Protein AF-A0A353QVS7-F1 (afdb_monomer)

Mean predicted aligned error: 10.55 Å

Sequence (116 aa):
MKNKIKNKMSAMFQKESFWAWVFVLPAFLGTLIFIIVPIFASFGLSFVDWNLISKPKIVGLENYTGLFNDPVFYQVLWNTLYYALITAIFSIILPLILAVALNGKIKGSGFFKTAY

Structure (mmCIF, N/CA/C/O backbone):
data_AF-A0A353QVS7-F1
#
_entry.id   AF-A0A353QVS7-F1
#
loop_
_atom_site.group_PDB
_atom_site.id
_atom_site.type_symbol
_atom_site.label_atom_id
_atom_site.label_alt_id
_atom_site.label_comp_id
_atom_site.label_asym_id
_atom_site.label_entity_id
_atom_site.label_seq_id
_atom_site.pdbx_PDB_ins_code
_atom_site.Cartn_x
_atom_site.Cartn_y
_atom_site.Cartn_z
_atom_site.occupancy
_atom_site.B_iso_or_equiv
_atom_site.auth_seq_id
_atom_site.auth_comp_id
_atom_site.auth_asym_id
_atom_site.auth_atom_id
_atom_site.pdbx_PDB_model_num
ATOM 1 N N . MET A 1 1 ? -50.793 -26.393 -2.474 1.00 53.25 1 MET A N 1
ATOM 2 C CA . MET A 1 1 ? -50.497 -24.967 -2.165 1.00 53.25 1 MET A CA 1
ATOM 3 C C . MET A 1 1 ? -49.012 -24.661 -1.907 1.00 53.25 1 MET A C 1
ATOM 5 O O . MET A 1 1 ? -48.566 -23.614 -2.355 1.00 53.25 1 MET A O 1
ATOM 9 N N . LYS A 1 2 ? -48.211 -25.547 -1.286 1.00 50.41 2 LYS A N 1
ATOM 10 C CA . LYS A 1 2 ? -46.778 -25.300 -0.982 1.00 50.41 2 LYS A CA 1
ATOM 11 C C . LYS A 1 2 ? -45.869 -24.995 -2.199 1.00 50.41 2 LYS A C 1
ATOM 13 O O . LYS A 1 2 ? -44.980 -24.157 -2.087 1.00 50.41 2 LYS A O 1
ATOM 18 N N . ASN A 1 3 ? -46.124 -25.579 -3.377 1.00 51.59 3 ASN A N 1
ATOM 19 C CA . ASN A 1 3 ? -45.284 -25.363 -4.574 1.00 51.59 3 ASN A CA 1
ATOM 20 C C . ASN A 1 3 ? -45.403 -23.967 -5.211 1.00 51.59 3 ASN A C 1
ATOM 22 O O . ASN A 1 3 ? -44.419 -23.461 -5.743 1.00 51.59 3 ASN A O 1
ATOM 26 N N . LYS A 1 4 ? -46.564 -23.300 -5.124 1.00 53.53 4 LYS A N 1
ATOM 27 C CA . LYS A 1 4 ? -46.720 -21.928 -5.651 1.00 53.53 4 LYS A CA 1
ATOM 28 C C . LYS A 1 4 ? -45.957 -20.893 -4.811 1.00 53.53 4 LYS A C 1
ATOM 30 O O . LYS A 1 4 ? -45.511 -19.886 -5.349 1.00 53.53 4 LYS A O 1
ATOM 35 N N . ILE A 1 5 ? -45.780 -21.161 -3.515 1.00 59.31 5 ILE A N 1
ATOM 36 C CA . ILE A 1 5 ? -45.065 -20.279 -2.582 1.00 59.31 5 ILE A CA 1
ATOM 37 C C . ILE A 1 5 ? -43.550 -20.360 -2.822 1.00 59.31 5 ILE A C 1
ATOM 39 O O . ILE A 1 5 ? -42.911 -19.321 -2.949 1.00 59.31 5 ILE A O 1
ATOM 43 N N . LYS A 1 6 ? -42.991 -21.570 -3.002 1.00 55.81 6 LYS A N 1
ATOM 44 C CA . LYS A 1 6 ? -41.568 -21.761 -3.356 1.00 55.81 6 LYS A CA 1
ATOM 45 C C . LYS A 1 6 ? -41.180 -21.041 -4.656 1.00 55.81 6 LYS A C 1
ATOM 47 O O . LYS A 1 6 ? -40.146 -20.383 -4.701 1.00 55.81 6 LYS A O 1
ATOM 52 N N . ASN A 1 7 ? -42.034 -21.112 -5.681 1.00 58.19 7 ASN A N 1
ATOM 53 C CA . ASN A 1 7 ? -41.766 -20.482 -6.978 1.00 58.19 7 ASN A CA 1
ATOM 54 C C . ASN A 1 7 ? -41.847 -18.944 -6.933 1.00 58.19 7 ASN A C 1
ATOM 56 O O . ASN A 1 7 ? -41.032 -18.266 -7.550 1.00 58.19 7 ASN A O 1
ATOM 60 N N . LYS A 1 8 ? -42.786 -18.373 -6.161 1.00 57.19 8 LYS A N 1
ATOM 61 C CA . LYS A 1 8 ? -42.852 -16.915 -5.942 1.00 57.19 8 LYS A CA 1
ATOM 62 C C . LYS A 1 8 ? -41.653 -16.392 -5.150 1.00 57.19 8 LYS A C 1
ATOM 64 O O . LYS A 1 8 ? -41.159 -15.315 -5.457 1.00 57.19 8 LYS A O 1
ATOM 69 N N . MET A 1 9 ? -41.196 -17.152 -4.157 1.00 56.31 9 MET A N 1
ATOM 70 C CA . MET A 1 9 ? -40.054 -16.790 -3.317 1.00 56.31 9 MET A CA 1
ATOM 71 C C . MET A 1 9 ? -38.749 -16.794 -4.131 1.00 56.31 9 MET A C 1
ATOM 73 O O . MET A 1 9 ? -37.997 -15.830 -4.078 1.00 56.31 9 MET A O 1
ATOM 77 N N . SER A 1 10 ? -38.542 -17.798 -4.994 1.00 57.44 10 SER A N 1
ATOM 78 C CA . SER A 1 10 ? -37.415 -17.853 -5.943 1.00 57.44 10 SER A CA 1
ATOM 79 C C . SER A 1 10 ? -37.404 -16.692 -6.952 1.00 57.44 10 SER A C 1
ATOM 81 O O . SER A 1 10 ? -36.351 -16.107 -7.194 1.00 57.44 10 SER A O 1
ATOM 83 N N . ALA A 1 11 ? -38.563 -16.308 -7.497 1.00 59.31 11 ALA A N 1
ATOM 84 C CA . ALA A 1 11 ? -38.670 -15.168 -8.412 1.00 59.31 11 ALA A CA 1
ATOM 85 C C . ALA A 1 11 ? -38.460 -13.805 -7.716 1.00 59.31 11 ALA A C 1
ATOM 87 O O . ALA A 1 11 ? -38.030 -12.846 -8.355 1.00 59.31 11 ALA A O 1
ATOM 88 N N . MET A 1 12 ? -38.751 -13.712 -6.414 1.00 57.81 12 MET A N 1
ATOM 89 C CA . MET A 1 12 ? -38.488 -12.525 -5.592 1.00 57.81 12 MET A CA 1
ATOM 90 C C . MET A 1 12 ? -36.984 -12.375 -5.321 1.00 57.81 12 MET A C 1
ATOM 92 O O . MET A 1 12 ? -36.429 -11.320 -5.606 1.00 57.81 12 MET A O 1
ATOM 96 N N . PHE A 1 13 ? -36.302 -13.466 -4.949 1.00 59.72 13 PHE A N 1
ATOM 97 C CA . PHE A 1 13 ? -34.842 -13.499 -4.786 1.00 59.72 13 PHE A CA 1
ATOM 98 C C . PHE A 1 13 ? -34.073 -13.142 -6.071 1.00 59.72 13 PHE A C 1
ATOM 100 O O . PHE A 1 13 ? -33.052 -12.460 -6.014 1.00 59.72 13 PHE A O 1
ATOM 107 N N . GLN A 1 14 ? -34.562 -13.552 -7.249 1.00 62.06 14 GLN A N 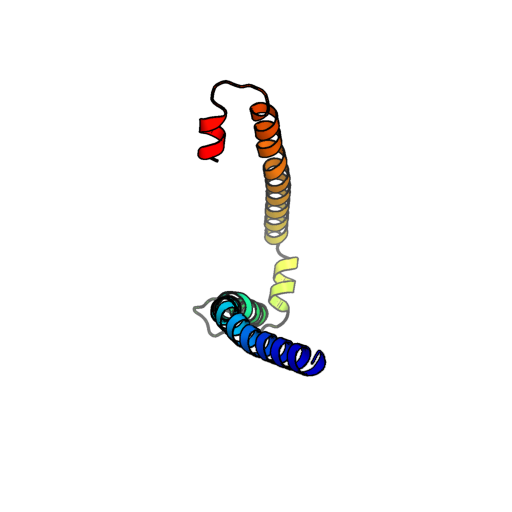1
ATOM 108 C CA . GLN A 1 14 ? -33.931 -13.184 -8.526 1.00 62.06 14 GLN A CA 1
ATOM 109 C C . GLN A 1 14 ? -34.080 -11.691 -8.860 1.00 62.06 14 GLN A C 1
ATOM 111 O O . GLN A 1 14 ? -33.156 -11.091 -9.407 1.00 62.06 14 GLN A O 1
ATOM 116 N N . LYS A 1 15 ? -35.211 -11.065 -8.504 1.00 62.41 15 LYS A N 1
ATOM 117 C CA . LYS A 1 15 ? -35.410 -9.616 -8.681 1.00 62.41 15 LYS A CA 1
ATOM 118 C C . LYS A 1 15 ? -34.624 -8.790 -7.664 1.00 62.41 15 LYS A C 1
ATOM 120 O O . LYS A 1 15 ? -34.116 -7.730 -8.015 1.00 62.41 15 LYS A O 1
ATOM 125 N N . GLU A 1 16 ? -34.493 -9.276 -6.434 1.00 71.12 16 GLU A N 1
ATOM 126 C CA . GLU A 1 16 ? -33.674 -8.639 -5.397 1.00 71.12 16 GLU A CA 1
ATOM 127 C C . GLU A 1 16 ? -32.179 -8.692 -5.734 1.00 71.12 16 GLU A C 1
ATOM 129 O O . GLU A 1 16 ? -31.467 -7.714 -5.514 1.00 71.12 16 GLU A O 1
ATOM 134 N N . SER A 1 17 ? -31.709 -9.779 -6.358 1.00 78.00 17 SER A N 1
ATOM 135 C CA . SER A 1 17 ? -30.314 -9.901 -6.797 1.00 78.00 17 SER A CA 1
ATOM 136 C C . SER A 1 17 ? -29.922 -8.839 -7.830 1.00 78.00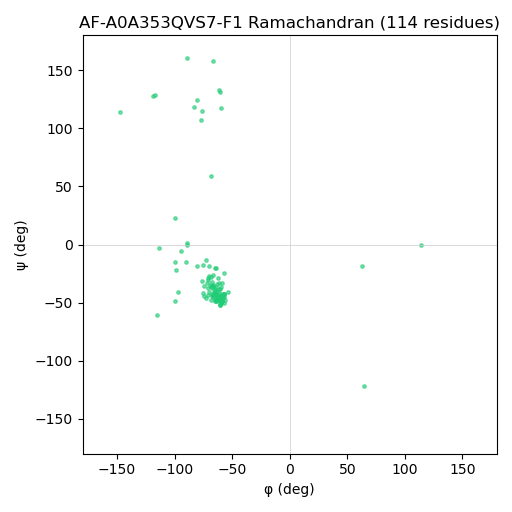 17 SER A C 1
ATOM 138 O O . SER A 1 17 ? -28.824 -8.295 -7.743 1.00 78.00 17 SER A O 1
ATOM 140 N N . PHE A 1 18 ? -30.814 -8.476 -8.761 1.00 86.19 18 PHE A N 1
ATOM 141 C CA . PHE A 1 18 ? -30.543 -7.405 -9.728 1.00 86.19 18 PHE A CA 1
ATOM 142 C C . PHE A 1 18 ? -30.301 -6.058 -9.036 1.00 86.19 18 PHE A C 1
ATOM 144 O O . PHE A 1 18 ? -29.301 -5.395 -9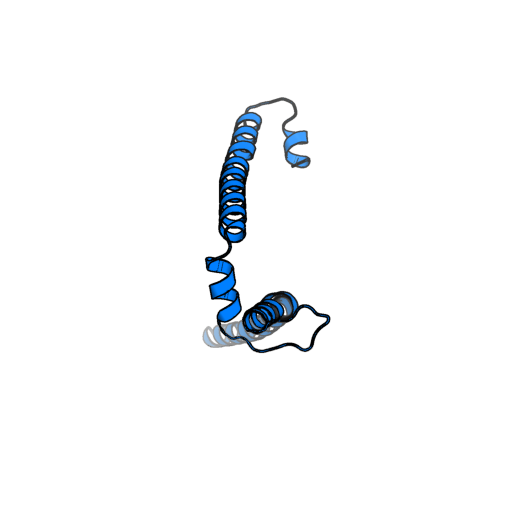.306 1.00 86.19 18 PHE A O 1
ATOM 151 N N . TRP A 1 19 ? -31.174 -5.674 -8.102 1.00 88.62 19 TRP A N 1
ATOM 152 C CA . TRP A 1 19 ? -31.017 -4.421 -7.361 1.00 88.62 19 TRP A CA 1
ATOM 153 C C . TRP A 1 19 ? -29.792 -4.436 -6.447 1.00 88.62 19 TRP A C 1
ATOM 155 O O . TRP A 1 19 ? -29.101 -3.424 -6.359 1.00 88.62 19 TRP A O 1
ATOM 165 N N . ALA A 1 20 ? -29.461 -5.580 -5.840 1.00 88.19 20 ALA A N 1
ATOM 166 C CA . ALA A 1 20 ? -28.221 -5.737 -5.084 1.00 88.19 20 ALA A CA 1
ATOM 167 C C . ALA A 1 20 ? -26.986 -5.440 -5.954 1.00 88.19 20 ALA A C 1
ATOM 169 O O . ALA A 1 20 ? -26.116 -4.675 -5.540 1.00 88.19 20 ALA A O 1
ATOM 170 N N . TRP A 1 21 ? -26.939 -5.957 -7.188 1.00 89.81 21 TRP A N 1
ATOM 171 C CA . TRP A 1 21 ? -25.863 -5.633 -8.127 1.00 89.81 21 TRP A CA 1
ATOM 172 C C . TRP A 1 21 ? -25.848 -4.156 -8.512 1.00 89.81 21 TRP A C 1
ATOM 174 O O . TRP A 1 21 ? -24.776 -3.566 -8.530 1.00 89.81 21 TRP A O 1
ATOM 184 N N . VAL A 1 22 ? -27.004 -3.533 -8.753 1.00 93.25 22 VAL A N 1
ATOM 185 C CA . VAL A 1 22 ? -27.086 -2.095 -9.066 1.00 93.25 22 VAL A CA 1
ATOM 186 C C . VAL A 1 22 ? -26.538 -1.230 -7.927 1.00 93.25 22 VAL A C 1
ATOM 188 O O . VAL A 1 22 ? -25.850 -0.253 -8.202 1.00 93.25 22 VAL A O 1
ATOM 191 N N . PHE A 1 23 ? -26.777 -1.587 -6.662 1.00 93.50 23 PHE A N 1
ATOM 192 C CA . PHE A 1 23 ? -26.210 -0.857 -5.520 1.00 93.50 23 PHE A CA 1
ATOM 193 C C . PHE A 1 23 ? -24.703 -1.084 -5.341 1.00 93.50 23 PHE A C 1
ATOM 195 O O . PHE A 1 23 ? -23.993 -0.169 -4.929 1.00 93.50 23 PHE A O 1
ATOM 202 N N . VAL A 1 24 ? -24.199 -2.277 -5.667 1.00 95.12 24 VAL A N 1
ATOM 203 C CA . VAL A 1 24 ? -22.761 -2.591 -5.601 1.00 95.12 24 VAL A CA 1
ATOM 204 C C . VAL A 1 24 ? -21.991 -1.969 -6.770 1.00 95.12 24 VAL A C 1
ATOM 206 O O . VAL A 1 24 ? -20.828 -1.598 -6.618 1.00 95.12 24 VAL A O 1
ATOM 209 N N . LEU A 1 25 ? -22.630 -1.827 -7.931 1.00 95.94 25 LEU A N 1
ATOM 210 C CA . LEU A 1 25 ? -21.990 -1.448 -9.188 1.00 95.94 25 LEU A CA 1
ATOM 211 C C . LEU A 1 25 ? -21.239 -0.102 -9.132 1.00 95.94 25 LEU A C 1
ATOM 213 O O . LEU A 1 25 ? -20.104 -0.079 -9.603 1.00 95.94 25 LEU A O 1
ATOM 217 N N . PRO A 1 26 ? -21.751 0.987 -8.521 1.00 95.00 26 PRO A N 1
ATOM 218 C CA . PRO A 1 26 ? -20.996 2.232 -8.376 1.00 95.00 26 PRO A CA 1
ATOM 219 C C . PRO A 1 26 ? -19.701 2.062 -7.577 1.00 95.00 26 PRO A C 1
ATOM 221 O O . PRO A 1 26 ? -18.650 2.542 -7.999 1.00 95.00 26 PRO A O 1
ATOM 224 N N . ALA A 1 27 ? -19.756 1.344 -6.451 1.00 95.81 27 ALA A N 1
ATOM 225 C CA . ALA A 1 27 ? -18.577 1.077 -5.633 1.00 95.81 27 ALA A CA 1
ATOM 226 C C . ALA A 1 27 ? -17.582 0.182 -6.384 1.00 95.81 27 ALA A C 1
ATOM 228 O O . ALA A 1 27 ? -16.391 0.477 -6.420 1.00 95.81 27 ALA A O 1
ATOM 229 N N . PHE A 1 28 ? -18.080 -0.862 -7.050 1.00 96.56 28 PHE A N 1
ATOM 230 C CA . PHE A 1 28 ? -17.266 -1.778 -7.842 1.00 96.56 28 PHE A CA 1
ATOM 231 C C . PHE A 1 28 ? -16.558 -1.072 -9.004 1.00 96.56 28 PHE A C 1
ATOM 233 O O . PHE A 1 28 ? -15.355 -1.244 -9.185 1.00 96.56 28 PHE A O 1
ATOM 240 N N . LEU A 1 29 ? -17.277 -0.243 -9.766 1.00 97.56 29 LEU A N 1
ATOM 241 C CA . LEU A 1 29 ? -16.687 0.559 -10.837 1.00 97.56 29 LEU A CA 1
ATOM 242 C C . LEU A 1 29 ? -15.670 1.559 -10.288 1.00 97.56 29 LEU A C 1
ATOM 244 O O . LEU A 1 29 ? -14.602 1.711 -10.876 1.00 97.56 29 LEU A O 1
ATOM 248 N N . GLY A 1 30 ? -15.961 2.190 -9.148 1.00 97.00 30 GLY A N 1
ATOM 249 C CA . GLY A 1 30 ? -15.014 3.061 -8.457 1.00 97.00 30 GLY A CA 1
ATOM 250 C C . GLY A 1 30 ? -13.716 2.330 -8.111 1.00 97.00 30 GLY A C 1
ATOM 251 O O . GLY A 1 30 ? -12.634 2.780 -8.480 1.00 97.00 30 GLY A O 1
ATOM 252 N N . THR A 1 31 ? -13.808 1.155 -7.485 1.00 97.62 31 THR A N 1
ATOM 253 C CA . THR A 1 31 ? -12.649 0.297 -7.206 1.00 97.62 31 THR A CA 1
ATOM 254 C C . THR A 1 31 ? -11.910 -0.084 -8.488 1.00 97.62 31 THR A C 1
ATOM 256 O O . THR A 1 31 ? -10.685 0.000 -8.541 1.00 97.62 31 THR A O 1
ATOM 259 N N . LEU A 1 32 ? -12.624 -0.465 -9.546 1.00 97.50 32 LEU A N 1
ATOM 260 C CA . LEU A 1 32 ? -11.993 -0.883 -10.792 1.00 97.50 32 LEU A CA 1
ATOM 261 C C . LEU A 1 32 ? -11.203 0.267 -11.438 1.00 97.50 32 LEU A C 1
ATOM 263 O O . LEU A 1 32 ? -10.037 0.096 -11.782 1.00 97.50 32 LEU A O 1
ATOM 267 N N . ILE A 1 33 ? -11.817 1.443 -11.561 1.00 97.62 33 ILE A N 1
ATOM 268 C CA . ILE A 1 33 ? -11.250 2.595 -12.272 1.00 97.62 33 ILE A CA 1
ATOM 269 C C . ILE A 1 33 ? -10.143 3.272 -11.462 1.00 97.62 33 ILE A C 1
ATOM 271 O O . ILE A 1 33 ? -9.127 3.653 -12.034 1.00 97.62 33 ILE A O 1
ATOM 275 N N . PHE A 1 34 ? -10.318 3.430 -10.149 1.00 97.00 34 PHE A N 1
ATOM 276 C CA . PHE A 1 34 ? -9.404 4.230 -9.327 1.00 97.00 34 PHE A CA 1
ATOM 277 C C . PHE A 1 34 ? -8.376 3.410 -8.549 1.00 97.00 34 PHE A C 1
ATOM 279 O O . PHE A 1 34 ? -7.399 3.978 -8.071 1.00 97.00 34 PHE A O 1
ATOM 286 N N . ILE A 1 35 ? -8.568 2.097 -8.416 1.00 96.44 35 ILE A N 1
ATOM 287 C CA . ILE A 1 35 ? -7.628 1.225 -7.701 1.00 96.44 35 ILE A CA 1
ATOM 288 C C . ILE A 1 35 ? -7.005 0.238 -8.683 1.00 96.44 35 ILE A C 1
ATOM 290 O O . ILE A 1 35 ? -5.797 0.259 -8.902 1.00 96.44 35 ILE A O 1
ATOM 294 N N . ILE A 1 36 ? -7.824 -0.596 -9.323 1.00 97.56 36 ILE A N 1
ATOM 295 C CA . ILE A 1 36 ? -7.323 -1.717 -10.125 1.00 97.56 36 ILE A CA 1
ATOM 296 C C . ILE A 1 36 ? -6.600 -1.239 -11.390 1.00 97.56 36 ILE A C 1
ATOM 298 O O . ILE A 1 36 ? -5.484 -1.682 -11.659 1.00 97.56 36 ILE A O 1
ATOM 302 N N . VAL A 1 37 ? -7.193 -0.314 -12.150 1.00 97.69 37 VAL A N 1
ATOM 303 C CA . VAL A 1 37 ? -6.576 0.216 -13.376 1.00 97.69 37 VAL A CA 1
ATOM 304 C C . VAL A 1 37 ? -5.216 0.884 -13.090 1.00 97.69 37 VAL A C 1
ATOM 306 O O . VAL A 1 37 ? -4.242 0.495 -13.739 1.00 97.69 37 VAL A O 1
ATOM 309 N N . PR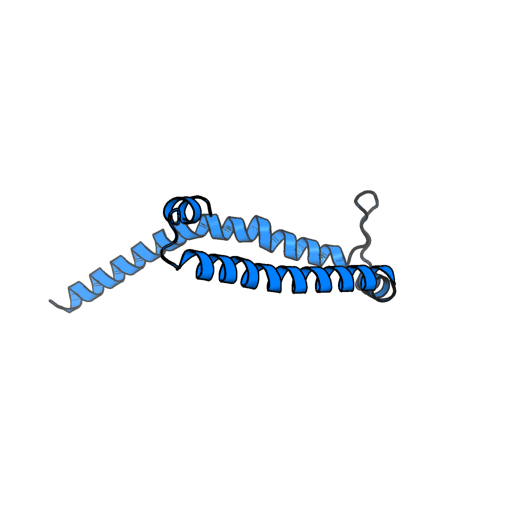O A 1 38 ? -5.074 1.803 -12.110 1.00 97.00 38 PRO A N 1
ATOM 310 C CA . PRO A 1 38 ? -3.778 2.391 -11.766 1.00 97.00 38 PRO A CA 1
ATOM 311 C C . PRO A 1 38 ? -2.737 1.384 -11.278 1.00 97.00 38 PRO A C 1
ATOM 313 O O . PRO A 1 38 ? -1.557 1.563 -11.577 1.00 97.00 38 PRO A O 1
ATOM 316 N N . ILE A 1 39 ? -3.137 0.318 -10.575 1.00 97.75 39 ILE A N 1
ATOM 317 C CA . ILE A 1 39 ? -2.215 -0.755 -10.165 1.00 97.75 39 ILE A CA 1
ATOM 318 C C . ILE A 1 39 ? -1.592 -1.417 -11.394 1.00 97.75 39 ILE A C 1
ATOM 320 O O . ILE A 1 39 ? -0.368 -1.506 -11.488 1.00 97.75 39 ILE A O 1
ATOM 324 N N . PHE A 1 40 ? -2.411 -1.838 -12.361 1.00 97.50 40 PHE A 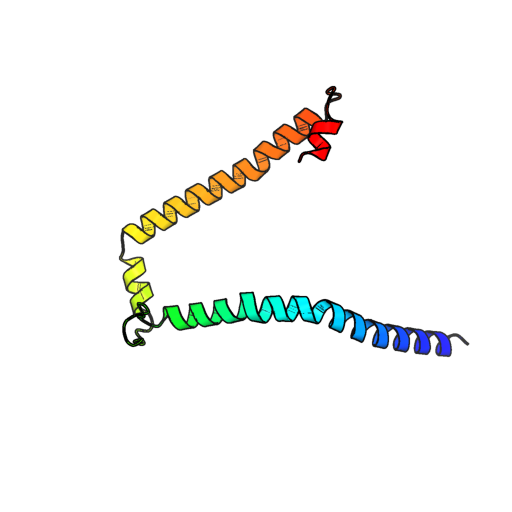N 1
ATOM 325 C CA . PHE A 1 40 ? -1.899 -2.481 -13.574 1.00 97.50 40 PHE A CA 1
ATOM 326 C C . PHE A 1 40 ? -1.117 -1.515 -14.463 1.00 97.50 40 PHE A C 1
ATOM 328 O O . PHE A 1 40 ? -0.099 -1.905 -15.029 1.00 97.50 40 PHE A O 1
ATOM 335 N N . ALA A 1 41 ? -1.544 -0.254 -14.552 1.00 95.12 41 ALA A N 1
ATOM 336 C CA . ALA A 1 41 ? -0.790 0.774 -15.259 1.00 95.12 41 ALA A CA 1
ATOM 337 C C . ALA A 1 41 ? 0.592 0.990 -14.622 1.00 95.12 41 ALA A C 1
ATOM 339 O O . ALA A 1 41 ? 1.593 0.986 -15.330 1.00 95.12 41 ALA A O 1
ATOM 340 N N . SER A 1 42 ? 0.664 1.101 -13.292 1.00 95.06 42 SER A N 1
ATOM 341 C CA . SER A 1 42 ? 1.930 1.267 -12.562 1.00 95.06 42 SER A CA 1
ATOM 342 C C . SER A 1 42 ? 2.831 0.042 -12.700 1.00 95.06 42 SER A C 1
ATOM 344 O O . SER A 1 42 ? 4.038 0.182 -12.866 1.00 95.06 42 SER A O 1
ATOM 346 N N . PHE A 1 43 ? 2.245 -1.158 -12.692 1.00 95.50 43 PHE A N 1
ATOM 347 C CA . PHE A 1 43 ? 2.972 -2.395 -12.962 1.00 95.50 43 PHE A CA 1
ATOM 348 C C . PHE A 1 43 ? 3.509 -2.439 -14.396 1.00 95.50 43 PHE A C 1
ATOM 350 O O . PHE A 1 43 ? 4.635 -2.851 -14.608 1.00 95.50 43 PHE A O 1
ATOM 357 N N . GLY A 1 44 ? 2.752 -1.982 -15.396 1.00 94.31 44 GLY A N 1
ATOM 358 C CA . GLY A 1 44 ? 3.267 -1.854 -16.762 1.00 94.31 44 GLY A CA 1
ATOM 359 C C . GLY A 1 44 ? 4.405 -0.833 -16.859 1.00 94.31 44 GLY A C 1
ATOM 360 O O . GLY A 1 44 ? 5.421 -1.093 -17.500 1.00 94.31 44 GLY A O 1
ATOM 361 N N . LEU A 1 45 ? 4.257 0.308 -16.179 1.00 93.56 45 LEU A N 1
ATOM 362 C CA . LEU A 1 45 ? 5.259 1.372 -16.138 1.00 93.56 45 LEU A CA 1
ATOM 363 C C . LEU A 1 45 ? 6.548 0.965 -15.422 1.00 93.56 45 LEU A C 1
ATOM 365 O O . LEU A 1 45 ? 7.594 1.503 -15.759 1.00 93.56 45 LEU A O 1
ATOM 369 N N . SER A 1 46 ? 6.529 0.006 -14.492 1.00 94.12 46 SER A N 1
ATOM 370 C CA . SER A 1 46 ? 7.758 -0.427 -13.812 1.00 94.12 46 SER A CA 1
ATOM 371 C C . SER A 1 46 ? 8.768 -1.098 -14.751 1.00 94.12 46 SER A C 1
ATOM 373 O O . SER A 1 46 ? 9.959 -1.118 -14.441 1.00 94.12 46 SER A O 1
ATOM 375 N N . PHE A 1 47 ? 8.327 -1.585 -15.918 1.00 95.19 47 PHE A N 1
ATOM 376 C CA . PHE A 1 47 ? 9.192 -2.124 -16.976 1.00 95.19 47 PHE A CA 1
ATOM 377 C C . PHE A 1 47 ? 9.676 -1.064 -17.977 1.00 95.19 47 PHE A C 1
ATOM 379 O O . PHE A 1 47 ? 10.349 -1.387 -18.963 1.00 95.19 47 PHE A O 1
ATOM 386 N N . VAL A 1 48 ? 9.299 0.197 -17.765 1.00 94.69 48 VAL A N 1
ATOM 387 C CA . VAL A 1 48 ? 9.579 1.315 -18.660 1.00 94.69 48 VAL A CA 1
ATOM 388 C C . VAL A 1 48 ? 10.419 2.345 -17.911 1.00 94.69 48 VAL A C 1
ATOM 390 O O . VAL A 1 48 ? 10.054 2.799 -16.832 1.00 94.69 48 VAL A O 1
ATOM 393 N N . ASP A 1 49 ? 11.546 2.740 -18.491 1.00 92.81 49 ASP A N 1
ATOM 394 C CA . ASP A 1 49 ? 12.273 3.927 -18.061 1.00 92.81 49 ASP A CA 1
ATOM 395 C C . ASP A 1 49 ? 11.538 5.157 -18.598 1.00 92.81 49 ASP A C 1
ATOM 397 O O . ASP A 1 49 ? 11.494 5.420 -19.810 1.00 92.81 49 ASP A O 1
ATOM 401 N N . TRP A 1 50 ? 10.868 5.866 -17.691 1.00 91.50 50 TRP A N 1
ATOM 402 C CA . TRP A 1 50 ? 10.084 7.038 -18.034 1.00 91.50 50 TRP A CA 1
ATOM 403 C C . TRP A 1 50 ? 10.092 8.082 -16.919 1.00 91.50 50 TRP A C 1
ATOM 405 O O . TRP A 1 50 ? 9.513 7.899 -15.853 1.00 91.50 50 TRP A O 1
ATOM 415 N N . ASN A 1 51 ? 10.699 9.233 -17.211 1.00 88.44 51 ASN A N 1
ATOM 416 C CA . ASN A 1 51 ? 10.791 10.383 -16.308 1.00 88.44 51 ASN A CA 1
ATOM 417 C C . ASN A 1 51 ? 9.755 11.483 -16.613 1.00 88.44 51 ASN A C 1
ATOM 419 O O . ASN A 1 51 ? 9.990 12.648 -16.299 1.00 88.44 51 ASN A O 1
ATOM 423 N N . LEU A 1 52 ? 8.646 11.133 -17.279 1.00 89.38 52 LEU A N 1
ATOM 424 C CA . LEU A 1 52 ? 7.560 12.016 -17.747 1.00 89.38 52 LEU A CA 1
ATOM 425 C C . LEU A 1 52 ? 7.955 13.087 -18.787 1.00 89.38 52 LEU A C 1
ATOM 427 O O . LEU A 1 52 ? 7.083 13.590 -19.490 1.00 89.38 52 LEU A O 1
ATOM 431 N N . ILE A 1 53 ? 9.241 13.417 -18.923 1.00 91.50 53 ILE A N 1
ATOM 432 C CA . ILE A 1 53 ? 9.757 14.432 -19.857 1.00 91.50 53 ILE A CA 1
ATOM 433 C C . ILE A 1 53 ? 10.268 13.775 -21.146 1.00 91.50 53 ILE A C 1
ATOM 435 O O . ILE A 1 53 ? 10.060 14.279 -22.249 1.00 91.50 53 ILE A O 1
ATOM 439 N N . SER A 1 54 ? 10.956 12.643 -21.013 1.00 88.69 54 SER A N 1
ATOM 440 C CA . SER A 1 54 ? 11.579 11.916 -22.121 1.00 88.69 54 SER A CA 1
ATOM 441 C C . SER A 1 54 ? 10.616 10.902 -22.733 1.00 88.69 54 SER A C 1
ATOM 443 O O . SER A 1 54 ? 9.638 10.488 -22.108 1.00 88.69 54 SER A O 1
ATOM 445 N N . LYS A 1 55 ? 10.905 10.465 -23.967 1.00 90.31 55 LYS A N 1
ATOM 446 C CA . LYS A 1 55 ? 10.154 9.364 -24.585 1.00 90.31 55 LYS A CA 1
ATOM 447 C C . LYS A 1 55 ? 10.308 8.095 -23.730 1.00 90.31 55 LYS A C 1
ATOM 449 O O . LYS A 1 55 ? 11.449 7.762 -23.406 1.00 90.31 55 LYS A O 1
ATOM 454 N N . PRO A 1 56 ? 9.209 7.393 -23.399 1.00 90.50 56 PRO A N 1
ATOM 455 C CA . PRO A 1 56 ? 9.262 6.168 -22.609 1.00 90.50 56 PRO A CA 1
ATOM 456 C C . PRO A 1 56 ? 10.084 5.098 -23.334 1.00 90.50 56 PRO A C 1
ATOM 458 O O . PRO A 1 56 ? 9.887 4.869 -24.532 1.00 90.50 56 PRO A O 1
ATOM 461 N N . LYS A 1 57 ? 10.996 4.440 -22.614 1.00 92.25 57 LYS A N 1
ATOM 462 C CA . LYS A 1 57 ? 11.813 3.337 -23.136 1.00 92.25 57 LYS A CA 1
ATOM 463 C C . LYS A 1 57 ? 11.497 2.058 -22.383 1.00 92.25 57 LYS A C 1
ATOM 465 O O . LYS A 1 57 ? 11.545 2.036 -21.163 1.00 92.25 57 LYS A O 1
ATOM 470 N N . ILE A 1 58 ? 11.194 0.981 -23.098 1.00 93.94 58 ILE A N 1
ATOM 471 C CA . ILE A 1 58 ? 10.976 -0.325 -22.469 1.00 93.94 58 ILE A CA 1
ATOM 472 C C . ILE A 1 58 ? 12.347 -0.896 -22.096 1.00 93.94 58 ILE A C 1
ATOM 474 O O . ILE A 1 58 ? 13.148 -1.179 -22.983 1.00 93.94 58 ILE A O 1
ATOM 478 N N . VAL A 1 59 ? 12.603 -1.049 -20.797 1.00 93.81 59 VAL A N 1
ATOM 479 C CA . VAL A 1 59 ? 13.871 -1.557 -20.234 1.00 93.81 59 VAL A CA 1
ATOM 480 C C . VAL A 1 59 ? 13.700 -2.915 -19.540 1.00 93.81 59 VAL A C 1
ATOM 482 O O . VAL A 1 59 ? 14.661 -3.535 -19.089 1.00 93.81 59 VAL A O 1
ATOM 485 N N . GLY A 1 60 ? 12.467 -3.427 -19.467 1.00 93.00 60 GLY A N 1
ATOM 486 C CA . GLY A 1 60 ? 12.185 -4.731 -18.879 1.00 93.00 60 GLY A CA 1
ATOM 487 C C . GLY A 1 60 ? 12.516 -4.747 -17.387 1.00 93.00 60 GLY A C 1
ATOM 488 O O . GLY A 1 60 ? 11.953 -3.976 -16.619 1.00 93.00 60 GLY A O 1
ATOM 489 N N . LEU A 1 61 ? 13.411 -5.641 -16.962 1.00 94.25 61 LEU A N 1
ATOM 490 C CA . LEU A 1 61 ? 13.753 -5.819 -15.545 1.00 94.25 61 LEU A CA 1
ATOM 491 C C . LEU A 1 61 ? 14.903 -4.928 -15.053 1.00 94.25 61 LEU A C 1
ATOM 493 O O . LEU A 1 61 ? 15.251 -4.991 -13.874 1.00 94.25 61 LEU A O 1
ATOM 497 N N . GLU A 1 62 ? 15.482 -4.095 -15.917 1.00 94.25 62 GLU A N 1
ATOM 498 C CA . GLU A 1 62 ? 16.657 -3.283 -15.582 1.00 94.25 62 GLU A CA 1
ATOM 499 C C . GLU A 1 62 ? 16.408 -2.371 -14.369 1.00 94.25 62 GLU A C 1
ATOM 501 O O . GLU A 1 62 ? 17.218 -2.354 -13.441 1.00 94.25 62 GLU A O 1
ATOM 506 N N . ASN A 1 63 ? 15.230 -1.739 -14.298 1.00 93.94 63 ASN A N 1
ATOM 507 C CA . ASN A 1 63 ? 14.796 -0.914 -13.163 1.00 93.94 63 ASN A CA 1
ATOM 508 C C . ASN A 1 63 ? 14.883 -1.656 -11.819 1.00 93.94 63 ASN A C 1
ATOM 510 O O . ASN A 1 63 ? 15.329 -1.095 -10.819 1.00 93.94 63 ASN A O 1
ATOM 514 N N . TYR A 1 64 ? 14.500 -2.935 -11.790 1.00 93.88 64 TYR A N 1
ATOM 515 C CA . TYR A 1 64 ? 14.569 -3.753 -10.580 1.00 93.88 64 TYR A CA 1
ATOM 516 C C . TYR A 1 64 ? 16.013 -4.090 -10.219 1.00 93.88 64 TYR A C 1
ATOM 518 O O . TYR A 1 64 ? 16.397 -3.985 -9.057 1.00 93.88 64 TYR A O 1
ATOM 526 N N . THR A 1 65 ? 16.835 -4.463 -11.205 1.00 93.62 65 THR A N 1
ATOM 527 C CA . THR A 1 65 ? 18.254 -4.754 -10.955 1.00 93.62 65 THR A CA 1
ATOM 528 C C . THR A 1 65 ? 19.020 -3.525 -10.469 1.00 93.62 65 THR A C 1
ATOM 530 O O . THR A 1 65 ? 19.854 -3.652 -9.578 1.00 93.62 65 THR A O 1
ATOM 533 N N . GLY A 1 66 ? 18.703 -2.332 -10.984 1.00 93.25 66 GLY A N 1
ATOM 534 C CA . GLY A 1 66 ? 19.251 -1.073 -10.484 1.00 93.25 66 GLY A CA 1
ATOM 535 C C . GLY A 1 66 ? 18.842 -0.818 -9.034 1.00 93.25 66 GLY A C 1
ATOM 536 O O . GLY A 1 66 ? 19.697 -0.551 -8.196 1.00 93.25 66 GLY A O 1
ATOM 537 N N . LEU A 1 67 ? 17.557 -1.005 -8.718 1.00 93.31 67 LEU A N 1
ATOM 538 C CA . LEU A 1 67 ? 17.017 -0.808 -7.372 1.00 93.31 67 LEU A CA 1
A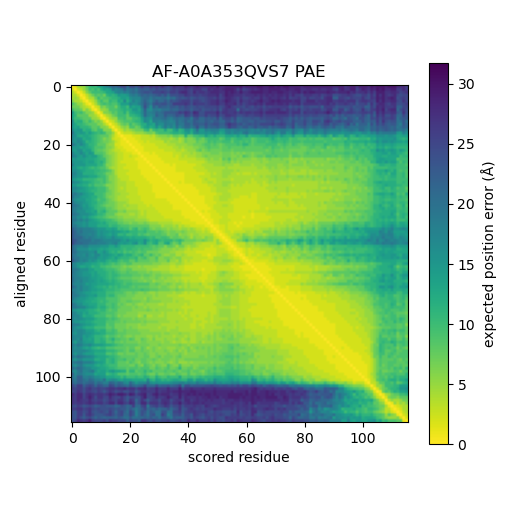TOM 539 C C . LEU A 1 67 ? 17.673 -1.720 -6.323 1.00 93.31 67 LEU A C 1
ATOM 541 O O . LEU A 1 67 ? 18.030 -1.259 -5.245 1.00 93.31 67 LEU A O 1
ATOM 545 N N . PHE A 1 68 ? 17.876 -3.005 -6.633 1.00 95.00 68 PHE A N 1
ATOM 546 C CA . PHE A 1 68 ? 18.506 -3.949 -5.699 1.00 95.00 68 PHE A CA 1
ATOM 547 C C . PHE A 1 68 ? 20.002 -3.699 -5.472 1.00 95.00 68 PHE A C 1
ATOM 549 O O . PHE A 1 68 ? 20.548 -4.188 -4.482 1.00 95.00 68 PHE A O 1
ATOM 556 N N . ASN A 1 69 ? 20.662 -2.955 -6.358 1.00 95.00 69 ASN A N 1
ATOM 557 C CA . ASN A 1 69 ? 22.056 -2.546 -6.194 1.00 95.00 69 ASN A CA 1
ATOM 558 C C . ASN A 1 69 ? 22.195 -1.154 -5.555 1.00 95.00 69 ASN A C 1
ATOM 560 O O . ASN A 1 69 ? 23.311 -0.734 -5.250 1.00 95.00 69 ASN A O 1
ATOM 564 N N . ASP A 1 70 ? 21.087 -0.441 -5.336 1.00 95.19 70 ASP A N 1
ATOM 565 C CA . ASP A 1 70 ? 21.092 0.887 -4.735 1.00 95.19 70 ASP A CA 1
ATOM 566 C C . ASP A 1 70 ? 21.147 0.791 -3.193 1.00 95.19 70 ASP A C 1
ATOM 568 O O . ASP A 1 70 ? 20.223 0.259 -2.569 1.00 95.19 70 ASP A O 1
ATOM 572 N N . PRO A 1 71 ? 22.191 1.317 -2.523 1.00 94.00 71 PRO A N 1
ATOM 573 C CA . PRO A 1 71 ? 22.245 1.337 -1.061 1.00 94.00 71 PRO A CA 1
ATOM 574 C C . PRO A 1 71 ? 21.109 2.158 -0.425 1.00 94.00 71 PRO A C 1
ATOM 576 O O . PRO A 1 71 ? 20.675 1.844 0.688 1.00 94.00 71 PRO A O 1
ATOM 579 N N . VAL A 1 72 ? 20.589 3.178 -1.118 1.00 96.88 72 VAL A N 1
ATOM 580 C CA . VAL A 1 72 ? 19.481 4.012 -0.629 1.00 96.88 72 VAL A CA 1
ATOM 581 C C . VAL A 1 72 ? 18.191 3.200 -0.540 1.00 96.88 72 VAL A C 1
ATOM 583 O O . VAL A 1 72 ? 17.418 3.384 0.403 1.00 96.88 72 VAL A O 1
ATOM 586 N N . PHE A 1 73 ? 17.976 2.249 -1.454 1.00 95.88 73 PHE A N 1
ATOM 587 C CA . PHE A 1 73 ? 16.805 1.373 -1.429 1.00 95.88 73 PHE A CA 1
ATOM 588 C C . PHE A 1 73 ? 16.694 0.614 -0.102 1.00 95.88 73 PHE A C 1
ATOM 590 O O . PHE A 1 73 ? 15.639 0.634 0.533 1.00 95.88 73 PHE A O 1
ATOM 597 N N . TYR A 1 74 ? 17.789 0.012 0.372 1.00 96.94 74 TYR A N 1
ATOM 598 C CA . TYR A 1 74 ? 17.792 -0.732 1.636 1.00 96.94 74 TYR A CA 1
ATOM 599 C C . TYR A 1 74 ? 17.594 0.170 2.852 1.00 96.94 74 TYR A C 1
ATOM 601 O O . TYR A 1 74 ? 16.905 -0.217 3.797 1.00 96.94 74 TYR A O 1
ATOM 609 N N . GLN A 1 75 ? 18.146 1.386 2.825 1.00 97.12 75 GLN A N 1
ATOM 610 C CA . GLN A 1 75 ? 17.920 2.365 3.884 1.00 97.12 75 GLN A CA 1
ATOM 611 C C . GLN A 1 75 ? 16.439 2.758 3.967 1.00 97.12 75 GLN A C 1
ATOM 613 O O . GLN A 1 75 ? 15.852 2.748 5.049 1.00 97.12 75 GLN A O 1
ATOM 618 N N . VAL A 1 76 ? 15.812 3.068 2.829 1.00 97.31 76 VAL A N 1
ATOM 619 C CA . VAL A 1 76 ? 14.386 3.420 2.766 1.00 97.31 76 VAL A CA 1
ATOM 620 C C . VAL A 1 76 ? 13.511 2.234 3.171 1.00 97.31 76 VAL A C 1
ATOM 622 O O . VAL A 1 76 ? 12.558 2.410 3.935 1.00 97.31 76 VAL A O 1
ATOM 625 N N . LEU A 1 77 ? 13.851 1.025 2.722 1.00 97.31 77 LEU A N 1
ATOM 626 C CA . LEU A 1 77 ? 13.147 -0.201 3.087 1.00 97.31 77 LEU A CA 1
ATOM 627 C C . LEU A 1 77 ? 13.188 -0.431 4.602 1.00 97.31 77 LEU A C 1
ATOM 629 O O . LEU A 1 77 ? 12.142 -0.640 5.217 1.00 97.31 77 LEU A O 1
ATOM 633 N N . TRP A 1 78 ? 14.369 -0.334 5.218 1.00 97.94 78 TRP A N 1
ATOM 634 C CA . TRP A 1 78 ? 14.522 -0.500 6.662 1.00 97.94 78 TRP A CA 1
ATOM 635 C C . TRP A 1 78 ? 13.768 0.571 7.447 1.00 97.94 78 TRP A C 1
ATOM 637 O O . TRP A 1 78 ? 13.030 0.243 8.373 1.00 97.94 78 TRP A O 1
ATOM 647 N N . ASN A 1 79 ? 13.878 1.838 7.041 1.00 97.94 79 ASN A N 1
ATOM 648 C CA . ASN A 1 79 ? 13.151 2.935 7.675 1.00 97.94 79 ASN A CA 1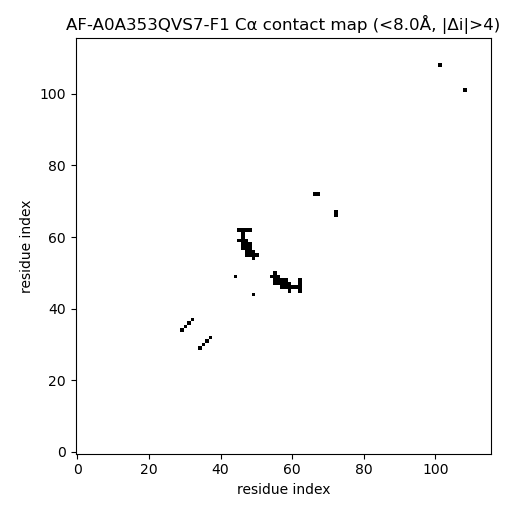
ATOM 649 C C . ASN A 1 79 ? 11.634 2.719 7.615 1.00 97.94 79 ASN A C 1
ATOM 651 O O . ASN A 1 79 ? 10.939 2.932 8.607 1.00 97.94 79 ASN A O 1
ATOM 655 N N . THR A 1 80 ? 11.125 2.259 6.470 1.00 97.56 80 THR A N 1
ATOM 656 C CA . THR A 1 80 ? 9.696 1.987 6.273 1.00 97.56 80 THR A CA 1
ATOM 657 C C . THR A 1 80 ? 9.230 0.819 7.136 1.00 97.56 80 THR A C 1
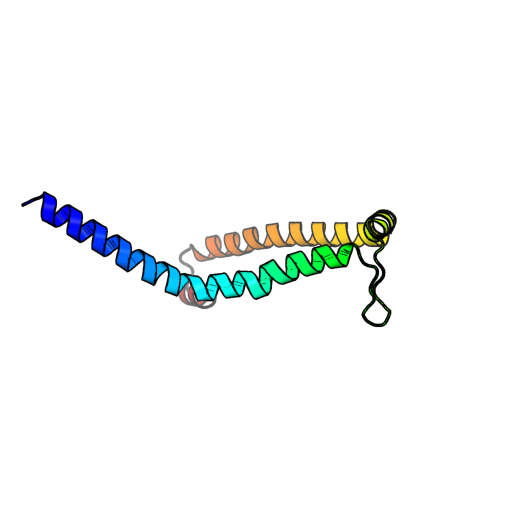ATOM 659 O O . THR A 1 80 ? 8.203 0.928 7.800 1.00 97.56 80 THR A O 1
ATOM 662 N N . LEU A 1 81 ? 9.988 -0.281 7.179 1.00 98.12 81 LEU A N 1
ATOM 663 C CA . LEU A 1 81 ? 9.663 -1.443 8.011 1.00 98.12 81 LEU A CA 1
ATOM 664 C C . LEU A 1 81 ? 9.712 -1.105 9.503 1.00 98.12 81 LEU A C 1
ATOM 666 O O . LEU A 1 81 ? 8.793 -1.449 10.243 1.00 98.12 81 LEU A O 1
ATOM 670 N N . TYR A 1 82 ? 10.750 -0.390 9.935 1.00 98.12 82 TYR A N 1
ATOM 671 C CA . TYR A 1 82 ? 10.897 0.080 11.308 1.00 98.12 82 TYR A CA 1
ATOM 672 C C . TYR A 1 82 ? 9.724 0.981 11.715 1.00 98.12 82 TYR A C 1
ATOM 674 O O . TYR A 1 82 ? 9.084 0.745 12.742 1.00 98.12 82 TYR A O 1
ATOM 682 N N . TYR A 1 83 ? 9.383 1.960 10.872 1.00 98.00 83 TYR A N 1
ATOM 683 C CA . TYR A 1 83 ? 8.231 2.833 11.085 1.00 98.00 83 TYR A CA 1
ATOM 684 C C . TYR A 1 83 ? 6.911 2.054 11.129 1.00 98.00 83 TYR A C 1
ATOM 686 O O . TYR A 1 83 ? 6.103 2.282 12.030 1.00 98.00 83 TYR A O 1
ATOM 694 N N . ALA A 1 84 ? 6.688 1.127 10.194 1.00 97.81 84 ALA A N 1
ATOM 695 C CA . ALA A 1 84 ? 5.460 0.343 10.114 1.00 97.81 84 ALA A CA 1
ATOM 696 C C . ALA A 1 84 ? 5.270 -0.540 11.353 1.00 97.81 84 ALA A C 1
ATOM 698 O O . ALA A 1 84 ? 4.180 -0.563 11.920 1.00 97.81 84 ALA A O 1
ATOM 699 N N . LEU A 1 85 ? 6.326 -1.218 11.813 1.00 97.88 85 LEU A N 1
ATOM 700 C CA . LEU A 1 85 ? 6.277 -2.073 13.000 1.00 97.88 85 LEU A CA 1
ATOM 701 C C . LEU A 1 85 ? 5.982 -1.273 14.267 1.00 97.88 85 LEU A C 1
ATOM 703 O O . LEU A 1 85 ? 5.085 -1.634 15.026 1.00 97.88 85 LEU A O 1
ATOM 707 N N . ILE A 1 86 ? 6.700 -0.169 14.479 1.00 97.94 86 ILE A N 1
ATOM 708 C CA . ILE A 1 86 ? 6.482 0.702 15.637 1.00 97.94 86 ILE A CA 1
ATOM 709 C C . ILE A 1 86 ? 5.061 1.249 15.607 1.00 97.94 86 ILE A C 1
ATOM 711 O O . ILE A 1 86 ? 4.312 1.074 16.566 1.00 97.94 86 ILE A O 1
ATOM 715 N N . THR A 1 87 ? 4.656 1.844 14.487 1.00 97.25 87 THR A N 1
ATOM 716 C CA . THR A 1 87 ? 3.315 2.414 14.337 1.00 97.25 87 THR A CA 1
ATOM 717 C C . THR A 1 87 ? 2.234 1.363 14.582 1.00 97.25 87 THR A C 1
ATOM 719 O O . THR A 1 87 ? 1.312 1.623 15.350 1.00 97.25 87 THR A O 1
ATOM 722 N N . ALA A 1 88 ? 2.363 0.158 14.017 1.00 97.12 88 ALA A N 1
ATOM 723 C CA . ALA A 1 88 ? 1.403 -0.925 14.219 1.00 97.12 88 ALA A CA 1
ATOM 724 C C . ALA A 1 88 ? 1.289 -1.325 15.700 1.00 97.12 88 ALA A C 1
ATOM 726 O O . ALA A 1 88 ? 0.182 -1.400 16.231 1.00 97.12 88 ALA A O 1
ATOM 727 N N . ILE A 1 89 ? 2.417 -1.499 16.394 1.00 97.19 89 ILE A N 1
ATOM 728 C CA . ILE A 1 89 ? 2.442 -1.839 17.824 1.00 97.19 89 ILE A CA 1
ATOM 729 C C . ILE A 1 89 ? 1.761 -0.743 18.656 1.00 97.19 89 ILE A C 1
ATOM 731 O O . ILE A 1 89 ? 0.843 -1.025 19.431 1.00 97.19 89 ILE A O 1
ATOM 735 N N . PHE A 1 90 ? 2.158 0.519 18.478 1.00 96.81 90 PHE A N 1
ATOM 736 C CA . PHE A 1 90 ? 1.599 1.635 19.245 1.00 96.81 90 PHE A CA 1
ATOM 737 C C . PHE A 1 90 ? 0.127 1.905 18.914 1.00 96.81 90 PHE A C 1
ATOM 739 O O . PHE A 1 90 ? -0.631 2.266 19.815 1.00 96.81 90 PHE A O 1
ATOM 746 N N . SER A 1 91 ? -0.302 1.664 17.670 1.00 95.50 91 SER A N 1
ATOM 747 C CA . SER A 1 91 ? -1.702 1.813 17.247 1.00 95.50 91 SER A CA 1
ATOM 748 C C . SER A 1 91 ? -2.658 0.841 17.942 1.00 95.50 91 SER A C 1
ATOM 750 O O . SER A 1 91 ? -3.851 1.109 18.001 1.00 95.50 91 SER A O 1
ATOM 752 N N . ILE A 1 92 ? -2.146 -0.259 18.502 1.00 95.69 92 ILE A N 1
ATOM 753 C CA . ILE A 1 92 ? -2.936 -1.226 19.272 1.00 95.69 92 ILE A CA 1
ATOM 754 C C . ILE A 1 92 ? -2.763 -0.973 20.771 1.00 95.69 92 ILE A C 1
ATOM 756 O O . ILE A 1 92 ? -3.746 -0.896 21.509 1.00 95.69 92 ILE A O 1
ATOM 760 N N . ILE A 1 93 ? -1.516 -0.822 21.230 1.00 96.75 93 ILE A N 1
ATOM 761 C CA . ILE A 1 93 ? -1.206 -0.705 22.658 1.00 96.75 93 ILE A CA 1
ATOM 762 C C . ILE A 1 93 ? -1.805 0.570 23.256 1.00 96.75 93 ILE A C 1
ATOM 764 O O . ILE A 1 93 ? -2.436 0.499 24.310 1.00 96.75 93 ILE A O 1
ATOM 768 N N . LEU A 1 94 ? -1.637 1.730 22.608 1.00 94.00 94 LEU A N 1
ATOM 769 C CA . LEU A 1 94 ? -2.093 2.998 23.185 1.00 94.00 94 LEU A CA 1
ATOM 770 C C . LEU A 1 94 ? -3.622 3.057 23.322 1.00 94.00 94 LEU A C 1
ATOM 772 O O . LEU A 1 94 ? -4.084 3.344 24.431 1.00 94.00 94 LEU A O 1
ATOM 776 N N . PRO A 1 95 ? -4.429 2.729 22.289 1.00 92.56 95 PRO A N 1
ATOM 777 C CA . PRO A 1 95 ? -5.880 2.709 22.448 1.00 92.56 95 PRO A CA 1
ATOM 778 C C . PRO A 1 95 ? -6.351 1.672 23.464 1.00 92.56 95 PRO A C 1
ATOM 780 O O . PRO A 1 95 ? -7.304 1.937 24.188 1.00 92.56 95 PRO A O 1
ATOM 783 N N . LEU A 1 96 ? -5.677 0.521 23.579 1.00 92.69 96 LEU A N 1
ATOM 784 C CA . LEU A 1 96 ? -6.037 -0.498 24.564 1.00 92.69 96 LEU A CA 1
ATOM 785 C C . LEU A 1 96 ? -5.783 -0.025 26.002 1.00 92.69 96 LEU A C 1
ATOM 787 O O . LEU A 1 96 ? -6.647 -0.198 26.861 1.00 92.69 96 LEU A O 1
ATOM 791 N N . ILE A 1 97 ? -4.635 0.609 26.265 1.00 91.62 97 ILE A N 1
ATOM 792 C CA . ILE A 1 97 ? -4.338 1.214 27.573 1.00 91.62 97 ILE A CA 1
ATOM 793 C C . ILE A 1 97 ? -5.395 2.268 27.915 1.00 91.62 97 ILE A C 1
ATOM 795 O O . ILE A 1 97 ? -5.938 2.257 29.021 1.00 91.62 97 ILE A O 1
ATOM 799 N N . LEU A 1 98 ? -5.726 3.148 26.964 1.00 88.69 98 LEU A N 1
ATOM 800 C CA . LEU A 1 98 ? -6.762 4.165 27.146 1.00 88.69 98 LEU A CA 1
ATOM 801 C C . LEU A 1 98 ? -8.139 3.538 27.397 1.00 88.69 98 LEU A C 1
ATOM 803 O O . LEU A 1 98 ? -8.846 3.963 28.309 1.00 88.69 98 LEU A O 1
ATOM 807 N N . ALA A 1 99 ? -8.507 2.501 26.645 1.00 87.88 99 ALA A N 1
ATOM 808 C CA . ALA A 1 99 ? -9.770 1.792 26.808 1.00 87.88 99 ALA A CA 1
ATOM 809 C C . ALA A 1 99 ? -9.886 1.154 28.200 1.00 87.88 99 ALA A C 1
ATOM 811 O O . ALA A 1 99 ? -10.915 1.308 28.856 1.00 87.88 99 ALA A O 1
ATOM 812 N N . VAL A 1 100 ? -8.829 0.491 28.685 1.00 88.50 100 VAL A N 1
ATOM 813 C CA . VAL A 1 100 ? -8.795 -0.104 30.032 1.00 88.50 100 VAL A CA 1
ATOM 814 C C . VAL A 1 100 ? -8.856 0.973 31.114 1.00 88.50 100 VAL A C 1
ATOM 816 O O . VAL A 1 100 ? -9.620 0.822 32.068 1.00 88.50 100 VAL A O 1
ATOM 819 N N . ALA A 1 101 ? -8.120 2.078 30.957 1.00 85.00 101 ALA A N 1
ATOM 820 C CA . ALA A 1 101 ? -8.183 3.202 31.886 1.00 85.00 101 ALA A CA 1
ATOM 821 C C . ALA A 1 101 ? -9.615 3.759 31.978 1.00 85.00 101 ALA A C 1
ATOM 823 O O . ALA A 1 101 ? -10.167 3.877 33.069 1.00 85.00 101 ALA A O 1
ATOM 824 N N . LEU A 1 102 ? -10.268 4.009 30.839 1.00 81.38 102 LEU A N 1
ATOM 825 C CA . LEU A 1 102 ? -11.635 4.541 30.768 1.00 81.38 102 LEU A CA 1
ATOM 826 C C . LEU A 1 102 ? -12.731 3.535 31.161 1.00 81.38 102 LEU A C 1
ATOM 828 O O . LEU A 1 102 ? -13.878 3.942 31.364 1.00 81.38 102 LEU A O 1
ATOM 832 N N . ASN A 1 103 ? -12.409 2.243 31.266 1.00 80.06 103 ASN A N 1
ATOM 833 C CA . ASN A 1 103 ? -13.341 1.203 31.707 1.00 80.06 103 ASN A CA 1
ATOM 834 C C . ASN A 1 103 ? -13.586 1.231 33.231 1.00 80.06 103 ASN A C 1
ATOM 836 O O . ASN A 1 103 ? -14.588 0.701 33.713 1.00 80.06 103 ASN A O 1
ATOM 840 N N . GLY A 1 104 ? -12.712 1.884 34.006 1.00 66.56 104 GLY A N 1
ATOM 841 C CA . GLY A 1 104 ? -13.000 2.225 35.400 1.00 66.56 104 GLY A CA 1
ATOM 842 C C . GLY A 1 104 ? -14.135 3.253 35.498 1.00 66.56 104 GLY A C 1
ATOM 843 O O . GLY A 1 104 ? -14.395 3.993 34.552 1.00 66.56 104 GLY A O 1
ATOM 844 N N . LYS A 1 105 ? -14.820 3.352 36.649 1.00 58.94 105 LYS A N 1
ATOM 845 C CA . LYS A 1 105 ? -15.824 4.407 36.926 1.00 58.94 105 LYS A CA 1
ATOM 846 C C . LYS A 1 105 ? -15.167 5.794 37.054 1.00 58.94 105 LYS A C 1
ATOM 848 O O . LYS A 1 105 ? -15.255 6.443 38.093 1.00 58.94 105 LYS A O 1
ATOM 853 N N . ILE A 1 106 ? -14.480 6.249 36.013 1.00 63.56 106 ILE A N 1
ATOM 854 C CA . ILE A 1 106 ? -13.845 7.558 35.956 1.00 63.56 106 ILE A CA 1
ATOM 855 C C . ILE A 1 106 ? -14.926 8.588 35.614 1.00 63.56 106 ILE A C 1
ATOM 857 O O . ILE A 1 106 ? -15.638 8.466 34.612 1.00 63.56 106 ILE A O 1
ATOM 861 N N . LYS A 1 107 ? -15.071 9.610 36.465 1.00 52.25 107 LYS A N 1
ATOM 862 C CA . LYS A 1 107 ? -15.920 10.777 36.186 1.00 52.25 107 LYS A CA 1
ATOM 863 C C . LYS A 1 107 ? -15.398 11.461 34.915 1.00 52.25 107 LYS A C 1
ATOM 865 O O . LYS A 1 107 ? -14.263 11.916 34.902 1.00 52.25 107 LYS A O 1
ATOM 870 N N . GLY A 1 108 ? -16.215 11.506 33.858 1.00 63.06 108 GLY A N 1
ATOM 871 C CA . GLY A 1 108 ? -15.846 12.075 32.549 1.00 63.06 108 GLY A CA 1
ATOM 872 C C . GLY A 1 108 ? -15.778 11.074 31.387 1.00 63.06 108 GLY A C 1
ATOM 873 O O . GLY A 1 108 ? -15.546 11.489 30.254 1.00 63.06 108 GLY A O 1
ATOM 874 N N . SER A 1 109 ? -16.045 9.782 31.623 1.00 58.53 109 SER A N 1
ATOM 875 C CA . SER A 1 109 ? -16.026 8.736 30.581 1.00 58.53 109 SER A CA 1
ATOM 876 C C . SER A 1 109 ? -16.959 9.000 29.390 1.00 58.53 109 SER A C 1
ATOM 878 O O . SER A 1 109 ? -16.687 8.525 28.294 1.00 58.53 109 SER A O 1
ATOM 880 N N . GLY A 1 110 ? -18.026 9.786 29.575 1.00 63.03 110 GLY A N 1
ATOM 881 C CA . GLY A 1 110 ? -18.913 10.207 28.488 1.00 63.03 110 GLY A CA 1
ATOM 882 C C . GLY A 1 110 ? -18.227 11.120 27.469 1.00 63.03 110 GLY A C 1
ATOM 883 O O . GLY A 1 110 ? -18.389 10.905 26.282 1.00 63.03 110 GLY A O 1
ATOM 884 N N . PHE A 1 111 ? -17.411 12.088 27.898 1.00 66.19 111 PHE A N 1
ATOM 885 C CA . PHE A 1 111 ? -16.744 13.018 26.975 1.00 66.19 111 PHE A CA 1
ATOM 886 C C . PHE A 1 111 ? -15.653 12.320 26.148 1.00 66.19 111 PHE A C 1
ATOM 888 O O . PHE A 1 111 ? -15.578 12.508 24.938 1.00 66.19 111 PHE A O 1
ATOM 895 N N . PHE A 1 112 ? -14.870 11.438 26.780 1.00 62.34 112 PHE A N 1
ATOM 896 C CA . PHE A 1 112 ? -13.827 10.661 26.099 1.00 62.34 112 PHE A CA 1
ATOM 897 C C . PHE A 1 112 ? -14.376 9.617 25.113 1.00 62.34 112 PHE A C 1
ATOM 899 O O . PHE A 1 112 ? -13.700 9.315 24.140 1.00 62.34 112 PHE A O 1
ATOM 906 N N . LYS A 1 113 ? -15.589 9.087 25.333 1.00 63.38 113 LYS A N 1
ATOM 907 C CA . LYS A 1 113 ? -16.248 8.129 24.422 1.00 63.38 113 LYS A CA 1
ATOM 908 C C . LYS A 1 113 ? -16.922 8.776 23.208 1.00 63.38 113 LYS A C 1
ATOM 910 O O . LYS A 1 113 ? -17.246 8.067 22.267 1.00 63.38 113 LYS A O 1
ATOM 915 N N . THR A 1 114 ? -17.200 10.078 23.255 1.00 68.62 114 THR A N 1
ATOM 916 C CA . THR A 1 114 ? -17.853 10.802 22.148 1.00 68.62 114 THR A CA 1
ATOM 917 C C . THR A 1 114 ? -16.846 11.561 21.282 1.00 68.62 114 THR A C 1
ATOM 919 O O . THR A 1 114 ? -17.153 11.891 20.143 1.00 68.62 114 THR A O 1
ATOM 922 N N . ALA A 1 115 ? -15.664 11.873 21.823 1.00 70.25 115 ALA A N 1
ATOM 923 C CA . ALA A 1 115 ? -14.617 12.611 21.119 1.00 70.25 115 ALA A CA 1
ATOM 924 C C . ALA A 1 115 ? -13.629 11.716 20.340 1.00 70.25 115 ALA A C 1
ATOM 926 O O . ALA A 1 115 ? -12.886 12.248 19.516 1.00 70.25 115 ALA A O 1
ATOM 927 N N . TYR A 1 116 ? -13.607 10.403 20.607 1.00 46.94 116 TYR A N 1
ATOM 928 C CA . TYR A 1 116 ? -12.739 9.411 19.961 1.00 46.94 116 TYR A CA 1
ATOM 929 C C . TYR A 1 116 ? -13.549 8.221 19.448 1.00 46.94 116 TYR A C 1
ATOM 931 O O . TYR A 1 116 ? -14.456 7.782 20.192 1.00 46.94 116 TYR A O 1
#

pLDDT: mean 85.38, std 15.56, range [46.94, 98.12]

Nearest PDB structures (foldseek):
  8ja7-assembly1_A  TM=8.709E-01  e=6.328E-03  Mycobacterium tuberculosis H37Rv

Solvent-accessible surface area (backbone atoms only — not comparable to full-atom values): 6662 Å² total; per-residue (Å²): 118,73,68,64,53,55,54,52,51,55,56,46,54,57,57,50,51,54,55,52,48,61,68,45,42,63,58,51,49,47,45,42,64,72,46,51,47,50,51,54,50,50,58,58,44,58,28,34,55,63,78,85,80,57,82,74,39,84,54,51,63,51,58,54,60,52,47,77,71,36,72,65,49,56,53,53,51,49,53,50,51,53,50,51,53,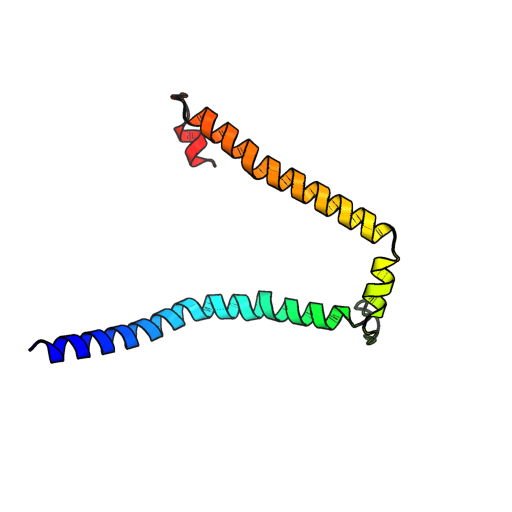51,50,55,52,50,67,50,51,52,56,48,54,52,50,57,60,56,68,46,97,52,93,63,48,68,61,61,60,73,76,99

Foldseek 3Di:
DVVVVVVVVVVVVVVVVVVVCVVCVVVVVCCCPVPVVVVVVVVVCLQWDDPPPDDIHRNGCVSVVVLVPDPVNVVVVVVVVVVVVVCVVCVPVVVVVVVVVLVPPDPPSVVVVVVD

Secondary structure (DSSP, 8-state):
-HHHHHHHHHHHHHHHHHHHHHHHHHHHHHHIIIIIHHHHHHHHHTTEE--SSSPPEE-TTHHHHHHHH-HHHHHHHHHHHHHHHHHHHHHHHHHHHHHHHHHS--TTHHHHHHH-

Radius of gyration: 26.84 Å; Cα contacts (8 Å, |Δi|>4): 31; chains: 1; bounding box: 73×40×62 Å